Protein AF-A0A9Q0TFS3-F1 (afdb_monomer_lite)

pLDDT: mean 97.04, std 3.32, range [70.88, 98.38]

InterPro domains:
  IPR015813 Pyruvate/Phosphoenolpyruvate kinase-like domain superfamily [SSF51621] (2-68)
  IPR040442 Pyruvate kinase-like domain superfamily [G3DSA:3.20.20.60] (1-73)

Sequence (73 aa):
MRIKAAVDAREETGSDIVIVA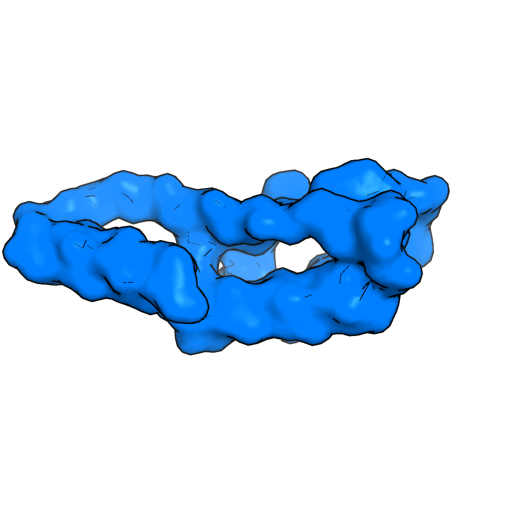RTDSRQAVSLDESLWRSRAFADAGADVVFIDALASREEMKSFCEVSPLVPKM

Organism: NCBI:txid2511006

Foldseek 3Di:
DVLLVVVVVCVVVVHPDAAEAEDACVVVPHLVVLLVVQLVNVVSPHQEYEYPDDPDPVSVVSSCPSDVPHHYD

Secondary structure (DSSP, 8-state):
-HHHHHHHHHHHHT-----EEEE-HHHHT-HHHHHHHHHHHHHTT-SEEEETT--SHHHHHHHHHHSTTS-B-

Radius of gyration: 12.49 Å; chains: 1; bounding box: 29×18×36 Å

Structure (mmCIF, N/CA/C/O backbone):
data_AF-A0A9Q0TFS3-F1
#
_entry.id   AF-A0A9Q0TFS3-F1
#
loop_
_atom_site.group_PDB
_atom_site.id
_atom_site.type_symbol
_atom_site.label_atom_id
_atom_site.label_alt_id
_atom_site.label_comp_id
_atom_site.label_asym_id
_atom_site.label_entity_id
_atom_site.label_seq_id
_atom_site.pdbx_PDB_ins_code
_atom_site.Cartn_x
_atom_site.Cartn_y
_atom_site.Cartn_z
_atom_site.occupancy
_atom_site.B_iso_or_equiv
_atom_site.auth_seq_id
_atom_site.auth_comp_id
_atom_site.auth_asym_id
_atom_site.auth_atom_id
_atom_site.pdbx_PDB_model_num
ATOM 1 N N . MET A 1 1 ? 2.165 -10.182 8.383 1.00 70.88 1 MET A N 1
ATOM 2 C CA . MET A 1 1 ? 1.707 -10.172 9.793 1.00 70.88 1 MET A CA 1
ATOM 3 C C . MET A 1 1 ? 1.678 -8.780 10.435 1.00 70.88 1 MET A C 1
ATOM 5 O O . MET A 1 1 ? 0.758 -8.544 11.196 1.00 70.88 1 MET A O 1
ATOM 9 N N . ARG A 1 2 ? 2.590 -7.836 10.127 1.00 95.56 2 ARG A N 1
ATOM 10 C CA . ARG A 1 2 ? 2.574 -6.491 10.754 1.00 95.56 2 ARG A CA 1
ATOM 11 C C . ARG A 1 2 ? 1.341 -5.638 10.414 1.00 95.56 2 ARG A C 1
ATOM 13 O O . ARG A 1 2 ? 0.747 -5.076 11.319 1.00 95.56 2 ARG A O 1
ATOM 20 N N . ILE A 1 3 ? 0.948 -5.581 9.137 1.00 97.38 3 ILE A N 1
ATOM 21 C CA . ILE A 1 3 ? -0.200 -4.767 8.690 1.00 97.38 3 ILE A CA 1
ATOM 22 C C . ILE A 1 3 ? -1.500 -5.241 9.340 1.00 97.38 3 ILE A C 1
ATOM 24 O O . ILE A 1 3 ? -2.165 -4.455 9.997 1.00 97.38 3 ILE A O 1
ATOM 28 N N . LYS A 1 4 ? -1.796 -6.544 9.251 1.00 97.56 4 LYS A N 1
ATOM 29 C CA . LYS A 1 4 ? -2.991 -7.129 9.871 1.00 97.56 4 LYS A CA 1
ATOM 30 C C . LYS A 1 4 ? -3.060 -6.862 11.379 1.00 97.56 4 LYS A C 1
ATOM 32 O O . LYS A 1 4 ? -4.105 -6.470 11.861 1.00 97.56 4 LYS A O 1
ATOM 37 N N . ALA A 1 5 ? -1.942 -6.985 12.099 1.00 98.19 5 ALA A N 1
ATOM 38 C CA . ALA A 1 5 ? -1.908 -6.679 13.530 1.00 98.19 5 ALA A CA 1
ATOM 39 C C . ALA A 1 5 ? -2.219 -5.199 13.837 1.00 98.19 5 ALA A C 1
ATOM 41 O O . ALA A 1 5 ? -2.882 -4.909 14.826 1.00 98.19 5 ALA A O 1
ATOM 42 N N . ALA A 1 6 ? -1.758 -4.263 12.999 1.00 98.12 6 ALA A N 1
ATOM 43 C CA . ALA A 1 6 ? -2.084 -2.845 13.155 1.00 98.12 6 ALA A CA 1
ATOM 44 C C . ALA A 1 6 ? -3.562 -2.553 12.845 1.00 98.12 6 ALA A C 1
ATOM 46 O O . ALA A 1 6 ? -4.185 -1.768 13.556 1.00 98.12 6 ALA A O 1
ATOM 47 N N . VAL A 1 7 ? -4.117 -3.199 11.815 1.00 98.00 7 VAL A N 1
ATOM 48 C CA . VAL A 1 7 ? -5.544 -3.105 11.465 1.00 98.00 7 VAL A CA 1
ATOM 49 C C . VAL A 1 7 ? -6.406 -3.635 12.607 1.00 98.00 7 VAL A C 1
ATOM 51 O O . VAL A 1 7 ? -7.321 -2.941 13.035 1.00 98.00 7 VAL A O 1
ATOM 54 N N . ASP A 1 8 ? -6.052 -4.792 13.164 1.00 98.00 8 ASP A N 1
ATOM 55 C CA . ASP A 1 8 ? -6.789 -5.410 14.271 1.00 98.00 8 ASP A CA 1
ATOM 56 C C . ASP A 1 8 ? -6.776 -4.512 15.512 1.00 98.00 8 ASP A C 1
ATOM 58 O O . ASP A 1 8 ? -7.824 -4.216 16.076 1.00 98.00 8 ASP A O 1
ATOM 62 N N . ALA A 1 9 ? -5.612 -3.966 15.877 1.00 98.25 9 ALA A N 1
ATOM 63 C CA . ALA A 1 9 ? -5.510 -3.028 16.994 1.00 98.25 9 ALA A CA 1
ATOM 64 C C . ALA A 1 9 ? -6.331 -1.741 16.770 1.00 98.25 9 ALA A C 1
ATOM 66 O O . ALA A 1 9 ? -6.920 -1.200 17.710 1.00 98.25 9 ALA A O 1
ATOM 67 N N . ARG A 1 10 ? -6.387 -1.233 15.530 1.00 97.75 10 ARG A N 1
ATOM 68 C CA . ARG A 1 10 ? -7.231 -0.083 15.173 1.00 97.75 10 ARG A CA 1
ATOM 69 C C . ARG A 1 10 ? -8.715 -0.415 15.347 1.00 97.75 10 ARG A C 1
ATOM 71 O O . ARG A 1 10 ? -9.437 0.378 15.945 1.00 97.75 10 ARG A O 1
ATOM 78 N N . GLU A 1 11 ? -9.154 -1.571 14.853 1.00 97.19 11 GLU A N 1
ATOM 79 C CA . GLU A 1 11 ? -10.545 -2.031 14.952 1.00 97.19 11 GLU A CA 1
ATOM 80 C C . GLU A 1 11 ? -10.968 -2.262 16.408 1.00 97.19 11 GLU A C 1
ATOM 82 O O . GLU A 1 11 ? -12.032 -1.802 16.818 1.00 97.19 11 GLU A O 1
ATOM 87 N N . GLU A 1 12 ? -10.113 -2.891 17.217 1.00 98.00 12 GLU A N 1
ATOM 88 C CA . GLU A 1 12 ? -10.367 -3.146 18.641 1.00 98.00 12 GLU A CA 1
ATOM 89 C C . GLU A 1 12 ? -10.495 -1.859 19.467 1.00 98.00 12 GLU A C 1
ATOM 91 O O . GLU A 1 12 ? -11.268 -1.800 20.423 1.00 98.00 12 GLU A O 1
ATOM 96 N N . THR A 1 13 ? -9.739 -0.820 19.109 1.00 97.56 13 THR A N 1
ATOM 97 C CA . THR A 1 13 ? -9.748 0.466 19.825 1.00 97.56 13 THR A CA 1
ATOM 98 C C . THR A 1 13 ? -10.777 1.458 19.284 1.00 97.56 13 THR A C 1
ATOM 100 O O . THR A 1 13 ? -11.019 2.478 19.929 1.00 97.56 13 THR A O 1
ATOM 103 N N . GLY A 1 14 ? -11.382 1.183 18.123 1.00 96.69 14 GLY A N 1
ATOM 104 C CA . GLY A 1 14 ? -12.266 2.122 17.428 1.00 96.69 14 GLY A CA 1
ATOM 105 C C . GLY A 1 14 ? -11.548 3.397 16.976 1.00 96.69 14 GLY A C 1
ATOM 106 O O . GLY A 1 14 ? -12.142 4.471 16.975 1.00 96.69 14 GLY A O 1
ATOM 107 N N . SER A 1 15 ? -10.251 3.302 16.676 1.00 96.94 15 SER A N 1
ATOM 108 C CA . SER A 1 15 ? -9.427 4.448 16.293 1.00 96.94 15 SER A CA 1
ATOM 109 C C . SER A 1 15 ? -9.537 4.765 14.799 1.00 96.94 15 SER A C 1
ATOM 111 O O . SER A 1 15 ? -9.576 3.860 13.973 1.00 96.94 15 SER A O 1
ATOM 113 N N . ASP A 1 16 ? -9.458 6.047 14.441 1.00 96.62 16 ASP A N 1
ATOM 114 C CA . ASP A 1 16 ? -9.457 6.513 13.045 1.00 96.62 16 ASP A CA 1
ATOM 115 C C . ASP A 1 16 ? -8.039 6.696 12.468 1.00 96.62 16 ASP A C 1
ATOM 117 O O . ASP A 1 16 ? -7.828 7.466 11.527 1.00 96.62 16 ASP A O 1
ATOM 121 N N . ILE A 1 17 ? -7.020 6.040 13.043 1.00 97.75 17 ILE A N 1
ATOM 122 C CA . ILE A 1 17 ? -5.662 6.129 12.490 1.00 97.75 17 ILE A CA 1
ATOM 123 C C . ILE A 1 17 ? -5.597 5.562 11.067 1.00 97.75 17 ILE A C 1
ATOM 125 O O . ILE A 1 17 ? -6.155 4.508 10.758 1.00 97.75 17 ILE A O 1
ATOM 129 N N . VAL A 1 18 ? -4.831 6.247 10.219 1.00 97.94 18 VAL A N 1
ATOM 130 C CA . VAL A 1 18 ? -4.531 5.808 8.853 1.00 97.94 18 VAL A CA 1
ATOM 131 C C . VAL A 1 18 ? -3.289 4.921 8.867 1.00 97.94 18 VAL A C 1
ATOM 133 O O . VAL A 1 18 ? -2.220 5.327 9.331 1.00 97.94 18 VAL A O 1
ATOM 136 N N . ILE A 1 19 ? -3.411 3.715 8.325 1.00 98.19 19 ILE A N 1
ATOM 137 C CA . ILE A 1 19 ? -2.346 2.718 8.246 1.00 98.19 19 ILE A CA 1
ATOM 138 C C . ILE A 1 19 ? -1.694 2.795 6.864 1.00 98.19 19 ILE A C 1
ATOM 140 O O . ILE A 1 19 ? -2.245 2.338 5.861 1.00 98.19 19 ILE A O 1
ATOM 144 N N . VAL A 1 20 ? -0.478 3.346 6.829 1.00 98.31 20 VAL A N 1
ATOM 145 C CA . VAL A 1 20 ? 0.360 3.414 5.624 1.00 98.31 20 VAL A CA 1
ATOM 146 C C . VAL A 1 20 ? 1.323 2.227 5.596 1.00 98.31 20 VAL A C 1
ATOM 148 O O . VAL A 1 20 ? 2.224 2.114 6.429 1.00 98.31 20 VAL A O 1
ATOM 151 N N . ALA A 1 21 ? 1.156 1.336 4.623 1.00 98.06 21 ALA A N 1
ATOM 152 C CA . ALA A 1 21 ? 1.980 0.148 4.467 1.00 98.06 21 A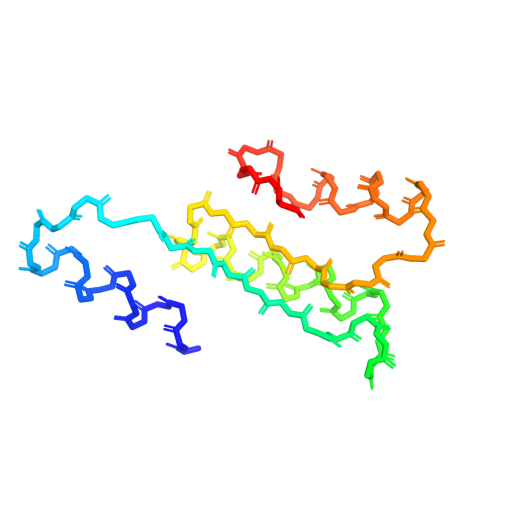LA A CA 1
ATOM 153 C C . ALA A 1 21 ? 3.126 0.374 3.472 1.00 98.06 21 ALA A C 1
ATOM 155 O O . ALA A 1 21 ? 2.916 0.453 2.261 1.00 98.06 21 ALA A O 1
ATOM 156 N N . ARG A 1 22 ? 4.353 0.433 3.996 1.00 98.25 22 ARG A N 1
ATOM 157 C CA . ARG A 1 22 ? 5.587 0.666 3.232 1.00 98.25 22 ARG A CA 1
ATOM 158 C C . ARG A 1 22 ? 6.333 -0.630 2.912 1.00 98.25 22 ARG A C 1
ATOM 160 O O . ARG A 1 22 ? 6.453 -1.511 3.765 1.00 98.25 22 ARG A O 1
ATOM 167 N N . THR A 1 23 ? 6.922 -0.711 1.718 1.00 97.81 23 THR A N 1
ATOM 168 C CA . THR A 1 23 ? 7.990 -1.671 1.409 1.00 97.81 23 THR A CA 1
ATOM 169 C C . THR A 1 23 ? 9.195 -1.015 0.739 1.00 97.81 23 THR A C 1
ATOM 171 O O . THR A 1 23 ? 9.059 -0.284 -0.231 1.00 97.81 23 THR A O 1
ATOM 174 N N . ASP A 1 24 ? 10.385 -1.395 1.204 1.00 97.75 24 ASP A N 1
ATOM 175 C CA . ASP A 1 24 ? 11.685 -1.029 0.612 1.00 97.75 24 ASP A CA 1
ATOM 176 C C . ASP A 1 24 ? 12.235 -2.124 -0.326 1.00 97.75 24 ASP A C 1
ATOM 178 O O . ASP A 1 24 ? 13.425 -2.195 -0.632 1.00 97.75 24 ASP A O 1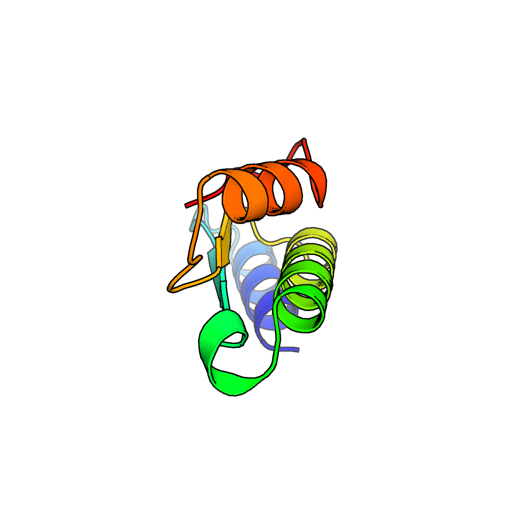
ATOM 182 N N . SER A 1 25 ? 11.372 -3.049 -0.762 1.00 97.94 25 SER A N 1
ATOM 183 C CA . SER A 1 25 ? 11.787 -4.207 -1.566 1.00 97.94 25 SER A CA 1
ATOM 184 C C . SER A 1 25 ? 12.231 -3.834 -2.976 1.00 97.94 25 SER A C 1
ATOM 186 O O . SER A 1 25 ? 12.880 -4.657 -3.617 1.00 97.94 25 SER A O 1
ATOM 188 N N . ARG A 1 26 ? 11.948 -2.612 -3.448 1.00 97.56 26 ARG A N 1
ATOM 189 C CA . ARG A 1 26 ? 12.263 -2.223 -4.824 1.00 97.56 26 ARG A CA 1
ATOM 190 C C . ARG A 1 26 ? 13.761 -2.248 -5.081 1.00 97.56 26 ARG A C 1
ATOM 192 O O . ARG A 1 26 ? 14.183 -2.790 -6.101 1.00 97.56 26 ARG A O 1
ATOM 199 N N . GLN A 1 27 ? 14.538 -1.685 -4.156 1.00 95.94 27 GLN A N 1
ATOM 200 C CA . GLN A 1 27 ? 16.001 -1.692 -4.204 1.00 95.94 27 GLN A CA 1
ATOM 201 C C . GLN A 1 27 ? 16.596 -2.977 -3.620 1.00 95.94 27 GLN A C 1
ATOM 203 O O . GLN A 1 27 ? 17.634 -3.432 -4.087 1.00 95.94 27 GLN A O 1
ATOM 208 N N . ALA A 1 28 ? 15.950 -3.562 -2.607 1.00 96.62 28 ALA A N 1
ATOM 209 C CA . ALA A 1 28 ? 16.490 -4.720 -1.895 1.00 96.62 28 ALA A CA 1
ATOM 210 C C . ALA A 1 28 ? 16.257 -6.065 -2.607 1.00 96.62 28 ALA A C 1
ATOM 212 O O . ALA A 1 28 ? 16.994 -7.015 -2.354 1.00 96.62 28 ALA A O 1
ATOM 213 N N . VAL A 1 29 ? 15.217 -6.175 -3.442 1.00 97.81 29 VAL A N 1
ATOM 214 C CA . VAL A 1 29 ? 14.790 -7.436 -4.067 1.00 97.81 29 VAL A CA 1
ATOM 215 C C . VAL A 1 29 ? 14.467 -7.245 -5.551 1.00 97.81 29 VAL A C 1
ATOM 217 O O . VAL A 1 29 ? 15.284 -7.585 -6.401 1.00 97.81 29 VAL A O 1
ATOM 220 N N . SER A 1 30 ? 13.282 -6.730 -5.887 1.00 98.19 30 SER A N 1
ATOM 221 C CA . SER A 1 30 ? 12.824 -6.523 -7.267 1.00 98.19 30 SER A CA 1
ATOM 222 C C . SER A 1 30 ? 11.539 -5.689 -7.299 1.00 98.19 30 SER A C 1
ATOM 224 O O . SER A 1 30 ? 10.887 -5.499 -6.272 1.00 98.19 30 SER A O 1
ATOM 226 N N . LEU A 1 31 ? 11.156 -5.209 -8.489 1.00 98.19 31 LEU A N 1
ATOM 227 C CA . LEU A 1 31 ? 9.858 -4.561 -8.700 1.00 98.19 31 LEU A CA 1
ATOM 228 C C . LEU A 1 31 ? 8.705 -5.540 -8.447 1.00 98.19 31 LEU A C 1
ATOM 230 O O . LEU A 1 31 ? 7.771 -5.193 -7.734 1.00 98.19 31 LEU A O 1
ATOM 234 N N . ASP A 1 32 ? 8.792 -6.762 -8.975 1.00 98.31 32 ASP A N 1
ATOM 235 C CA . ASP A 1 32 ? 7.730 -7.767 -8.840 1.00 98.31 32 ASP A CA 1
ATOM 236 C C . ASP A 1 32 ? 7.439 -8.101 -7.373 1.00 98.31 32 ASP A C 1
ATOM 238 O O . ASP A 1 32 ? 6.279 -8.159 -6.966 1.00 98.31 32 ASP A O 1
ATOM 242 N N . GLU A 1 33 ? 8.484 -8.233 -6.549 1.00 98.38 33 GLU A N 1
ATOM 243 C CA . GLU A 1 33 ? 8.339 -8.428 -5.105 1.00 98.38 33 GLU A CA 1
ATOM 244 C C . GLU A 1 33 ? 7.650 -7.223 -4.449 1.00 98.38 33 GLU A C 1
ATOM 246 O O . GLU A 1 33 ? 6.788 -7.391 -3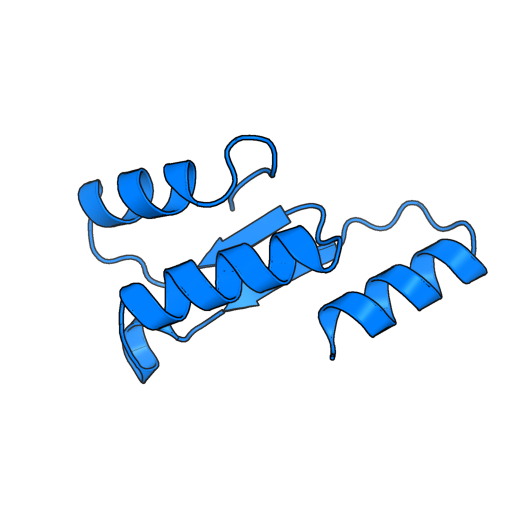.585 1.00 98.38 33 GLU A O 1
ATOM 251 N N . SER A 1 34 ? 7.989 -5.996 -4.859 1.00 98.31 34 SER A N 1
ATOM 252 C CA . SER A 1 34 ? 7.338 -4.787 -4.343 1.00 98.31 34 SER A CA 1
ATOM 253 C C . SER A 1 34 ? 5.862 -4.711 -4.699 1.00 98.31 34 SER A C 1
ATOM 255 O O . SER A 1 34 ? 5.049 -4.384 -3.833 1.00 98.31 34 SER A O 1
ATOM 257 N N . LEU A 1 35 ? 5.507 -5.041 -5.941 1.00 98.19 35 LEU A N 1
ATOM 258 C CA . LEU A 1 35 ? 4.120 -5.069 -6.400 1.00 98.19 35 LEU A CA 1
ATOM 259 C C . LEU A 1 35 ? 3.330 -6.154 -5.658 1.00 98.19 35 LEU A C 1
ATOM 261 O O . LEU A 1 35 ? 2.240 -5.883 -5.152 1.00 98.19 35 LEU A O 1
ATOM 265 N N . TRP A 1 36 ? 3.906 -7.350 -5.502 1.00 98.19 36 TRP A N 1
ATOM 266 C CA . TRP A 1 36 ? 3.294 -8.434 -4.734 1.00 98.19 36 TRP A CA 1
ATOM 267 C C . TRP A 1 36 ? 3.070 -8.044 -3.267 1.00 98.19 36 TRP A C 1
ATOM 269 O O . TRP A 1 36 ? 1.968 -8.212 -2.741 1.00 98.19 36 TRP A O 1
ATOM 279 N N . ARG A 1 37 ? 4.073 -7.450 -2.606 1.00 98.00 37 ARG A N 1
ATOM 280 C CA . ARG A 1 37 ? 3.941 -6.959 -1.224 1.00 98.00 37 ARG A CA 1
ATOM 281 C C . ARG A 1 37 ? 2.886 -5.875 -1.102 1.00 98.00 37 ARG A C 1
ATOM 283 O O . ARG A 1 37 ? 2.072 -5.936 -0.189 1.00 98.00 37 ARG A O 1
ATOM 290 N N . SER A 1 38 ? 2.879 -4.907 -2.016 1.00 97.81 38 SER A N 1
ATOM 291 C CA . SER A 1 38 ? 1.869 -3.852 -2.039 1.00 97.81 38 SER A CA 1
ATOM 292 C C . SER A 1 38 ? 0.456 -4.430 -2.142 1.00 97.81 38 SER A C 1
ATOM 294 O O . SER A 1 38 ? -0.417 -4.016 -1.377 1.00 97.81 38 SER A O 1
ATOM 296 N N . ARG A 1 39 ? 0.246 -5.427 -3.014 1.00 97.62 39 ARG A N 1
ATOM 297 C CA . ARG A 1 39 ? -1.032 -6.140 -3.113 1.00 97.62 39 ARG A CA 1
ATOM 298 C C . ARG A 1 39 ? -1.404 -6.788 -1.785 1.00 97.62 39 ARG A C 1
ATOM 300 O O . ARG A 1 39 ? -2.490 -6.545 -1.271 1.00 97.62 39 ARG A O 1
ATOM 307 N N . ALA A 1 40 ? -0.475 -7.541 -1.203 1.00 97.94 40 ALA A N 1
ATOM 308 C CA . ALA A 1 40 ? -0.686 -8.225 0.065 1.00 97.94 40 ALA A CA 1
ATOM 309 C C . ALA A 1 40 ? -0.963 -7.254 1.228 1.00 97.94 40 ALA A C 1
ATOM 311 O O . ALA A 1 40 ? -1.693 -7.594 2.155 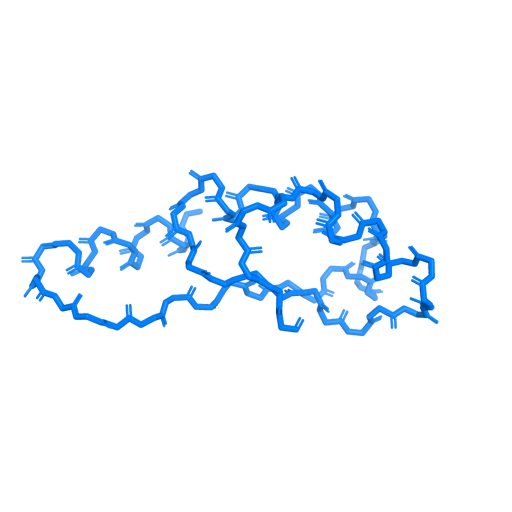1.00 97.94 40 ALA A O 1
ATOM 312 N N . PHE A 1 41 ? -0.393 -6.047 1.205 1.00 97.94 41 PHE A N 1
ATOM 313 C CA . PHE A 1 41 ? -0.660 -5.019 2.210 1.00 97.94 41 PHE A CA 1
ATOM 314 C C . PHE A 1 41 ? -2.058 -4.421 2.065 1.00 97.94 41 PHE A C 1
ATOM 316 O O . PHE A 1 41 ? -2.744 -4.263 3.072 1.00 97.94 41 PHE A O 1
ATOM 323 N N . ALA A 1 42 ? -2.483 -4.136 0.832 1.00 97.56 42 ALA A N 1
ATOM 324 C CA . ALA A 1 42 ? -3.846 -3.704 0.541 1.00 97.56 42 ALA A CA 1
ATOM 325 C C . ALA A 1 42 ? -4.868 -4.772 0.964 1.00 97.56 42 ALA A C 1
ATOM 327 O O . ALA A 1 42 ? -5.811 -4.462 1.685 1.00 97.56 42 ALA A O 1
ATOM 328 N N . ASP A 1 43 ? -4.637 -6.038 0.602 1.00 97.19 43 ASP A N 1
ATOM 329 C CA . ASP A 1 43 ? -5.514 -7.156 0.980 1.00 97.19 43 ASP A CA 1
ATOM 330 C C . ASP A 1 43 ? -5.541 -7.386 2.507 1.00 97.19 43 ASP A C 1
ATOM 332 O O . ASP A 1 43 ? -6.521 -7.894 3.047 1.00 97.19 43 ASP A O 1
ATOM 336 N N . ALA A 1 44 ? -4.486 -6.982 3.224 1.00 97.69 44 ALA A N 1
ATOM 337 C CA . ALA A 1 44 ? -4.423 -7.027 4.685 1.00 97.69 44 ALA A CA 1
ATOM 338 C C . ALA A 1 44 ? -5.111 -5.840 5.385 1.00 97.69 44 ALA A C 1
ATOM 340 O O . ALA A 1 44 ? -5.096 -5.806 6.615 1.00 97.69 44 ALA A O 1
ATOM 341 N N . GLY A 1 45 ? -5.688 -4.892 4.637 1.00 97.00 45 GLY A N 1
ATOM 342 C CA . GLY A 1 45 ? -6.460 -3.769 5.178 1.00 97.00 45 GLY A CA 1
ATOM 343 C C . GLY A 1 45 ? -5.683 -2.464 5.360 1.00 97.00 45 GLY A C 1
ATOM 344 O O . GLY A 1 45 ? -6.126 -1.606 6.117 1.00 97.00 45 GLY A O 1
ATOM 345 N N . ALA A 1 46 ? -4.526 -2.297 4.708 1.00 98.06 46 ALA A N 1
ATOM 346 C CA . ALA A 1 46 ? -3.847 -1.001 4.694 1.00 98.06 46 ALA A CA 1
ATOM 347 C C . ALA A 1 46 ? -4.687 0.058 3.963 1.00 98.06 46 ALA A C 1
ATOM 349 O O . ALA A 1 46 ? -5.176 -0.189 2.860 1.00 98.06 46 ALA A O 1
ATOM 350 N N . ASP A 1 47 ? -4.782 1.255 4.541 1.00 98.19 47 ASP A N 1
ATOM 351 C CA . ASP A 1 47 ? -5.515 2.372 3.935 1.00 98.19 47 ASP A CA 1
ATOM 352 C C . ASP A 1 47 ? -4.705 3.042 2.820 1.00 98.19 47 ASP A C 1
ATOM 354 O O . ASP A 1 47 ? -5.266 3.609 1.887 1.00 98.19 47 ASP A O 1
ATOM 358 N N . VAL A 1 48 ? -3.374 2.987 2.912 1.00 98.31 48 VAL A N 1
ATOM 359 C CA . VAL A 1 48 ? -2.446 3.520 1.908 1.00 98.31 48 VAL A CA 1
ATOM 360 C C . VAL A 1 48 ? -1.306 2.530 1.718 1.00 98.31 48 VAL A C 1
ATOM 362 O O . VAL A 1 48 ? -0.789 1.970 2.686 1.00 98.31 48 VAL A O 1
ATOM 365 N N . VAL A 1 49 ? -0.870 2.340 0.478 1.00 98.19 49 VAL A N 1
ATOM 366 C CA . VAL A 1 49 ? 0.324 1.549 0.155 1.00 98.19 49 VAL A CA 1
ATOM 367 C C . VAL A 1 49 ? 1.440 2.447 -0.362 1.00 98.19 49 VAL A C 1
ATOM 369 O O . VAL A 1 49 ? 1.184 3.449 -1.025 1.00 98.19 49 VAL A O 1
ATOM 372 N N . PHE A 1 50 ? 2.684 2.076 -0.069 1.00 98.31 50 PHE A N 1
ATOM 373 C CA . PHE A 1 50 ? 3.871 2.826 -0.465 1.00 98.31 50 PHE A CA 1
ATOM 374 C C . PHE A 1 50 ? 5.007 1.877 -0.869 1.00 98.31 50 PHE A C 1
ATOM 376 O O . PHE A 1 50 ? 5.441 1.039 -0.071 1.00 98.31 50 PHE A O 1
ATOM 383 N N . ILE A 1 51 ? 5.500 2.015 -2.101 1.00 98.25 51 ILE A N 1
ATOM 384 C CA . ILE A 1 51 ? 6.744 1.378 -2.547 1.00 98.25 51 ILE A CA 1
ATOM 385 C C . ILE A 1 51 ? 7.830 2.447 -2.561 1.00 98.25 51 ILE A C 1
ATOM 387 O O . ILE A 1 51 ? 7.758 3.398 -3.339 1.00 98.25 51 ILE A O 1
ATOM 391 N N . ASP A 1 52 ? 8.844 2.276 -1.717 1.00 98.12 52 ASP A N 1
ATOM 392 C CA . ASP A 1 52 ? 9.959 3.214 -1.678 1.00 98.12 52 ASP A CA 1
ATOM 393 C C . ASP A 1 52 ? 10.851 3.064 -2.918 1.00 98.12 52 ASP A C 1
ATOM 395 O O . ASP A 1 52 ? 11.068 1.958 -3.420 1.00 98.12 52 ASP A O 1
ATOM 399 N N . ALA A 1 53 ? 11.393 4.189 -3.388 1.00 96.44 53 ALA A N 1
ATOM 400 C CA . ALA A 1 53 ? 12.400 4.257 -4.448 1.00 96.44 53 ALA A CA 1
ATOM 401 C C . ALA A 1 53 ? 12.036 3.572 -5.790 1.00 96.44 53 ALA A C 1
ATOM 403 O O . ALA A 1 53 ? 12.885 2.920 -6.406 1.00 96.44 53 ALA A O 1
ATOM 404 N N . LEU A 1 54 ? 10.800 3.751 -6.278 1.00 97.81 54 LEU A N 1
ATOM 405 C CA . LEU A 1 54 ? 10.443 3.432 -7.671 1.00 97.81 54 LEU A CA 1
ATOM 406 C C . LEU A 1 54 ? 11.352 4.193 -8.651 1.00 97.81 54 LEU A C 1
ATOM 408 O O . LEU A 1 54 ? 11.603 5.388 -8.489 1.00 97.81 54 LEU A O 1
ATOM 412 N N . ALA A 1 55 ? 11.841 3.501 -9.677 1.00 96.88 55 ALA A N 1
ATOM 413 C CA . ALA A 1 55 ? 12.898 4.004 -10.553 1.00 96.88 55 ALA A CA 1
ATOM 414 C C . ALA A 1 55 ? 12.378 4.747 -11.795 1.00 96.88 55 ALA A C 1
ATOM 416 O O . ALA A 1 55 ? 13.149 5.436 -12.465 1.00 96.88 55 ALA A O 1
ATOM 417 N N . SER A 1 56 ? 11.091 4.617 -12.132 1.00 97.94 56 SER A N 1
ATOM 41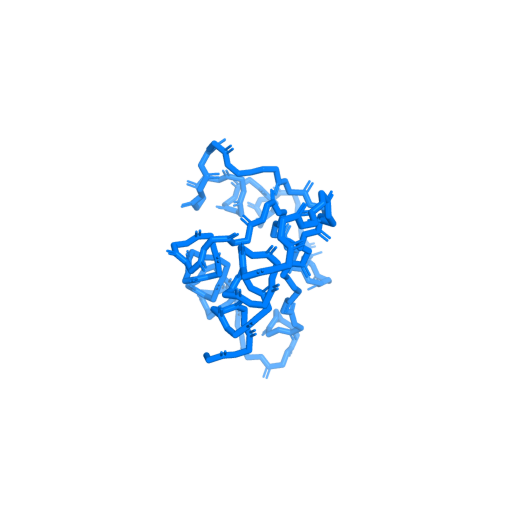8 C CA . SER A 1 56 ? 10.521 5.277 -13.310 1.00 97.94 56 SER A CA 1
ATOM 419 C C . SER A 1 56 ? 9.013 5.521 -13.217 1.00 97.94 56 SER A C 1
ATOM 421 O O . SER A 1 56 ? 8.314 5.025 -12.329 1.00 97.94 56 SER A O 1
ATOM 423 N N . ARG A 1 57 ? 8.493 6.292 -14.181 1.00 98.00 57 ARG A N 1
ATOM 424 C CA . ARG A 1 57 ? 7.049 6.528 -14.335 1.00 98.00 57 ARG A CA 1
ATOM 425 C C . ARG A 1 57 ? 6.303 5.251 -14.710 1.00 98.00 57 ARG A C 1
ATOM 427 O O . ARG A 1 57 ? 5.143 5.109 -14.346 1.00 98.00 57 ARG A O 1
ATOM 434 N N . GLU A 1 58 ? 6.940 4.349 -15.444 1.00 98.19 58 GLU A N 1
ATOM 435 C CA . GLU A 1 58 ? 6.387 3.048 -15.821 1.00 98.19 58 GLU A CA 1
ATOM 436 C C . GLU A 1 58 ? 6.193 2.177 -14.582 1.00 98.19 58 GLU A C 1
ATOM 438 O O . GLU A 1 58 ? 5.118 1.616 -14.410 1.00 98.19 58 GLU A O 1
ATOM 443 N N . GLU A 1 59 ? 7.165 2.152 -13.666 1.00 98.06 59 GLU A N 1
ATOM 444 C CA . GLU A 1 59 ? 7.008 1.425 -12.402 1.00 98.06 59 GLU A CA 1
ATOM 445 C C . GLU A 1 59 ? 5.885 2.013 -11.538 1.00 98.06 59 GLU A C 1
ATOM 447 O O . GLU A 1 59 ? 5.100 1.265 -10.958 1.00 98.06 59 GLU A O 1
ATOM 452 N N . MET A 1 60 ? 5.754 3.346 -11.504 1.00 97.50 60 MET A N 1
ATOM 453 C CA . MET A 1 60 ? 4.630 4.014 -10.836 1.00 97.50 60 MET A CA 1
ATOM 454 C C . MET A 1 60 ? 3.280 3.642 -11.466 1.00 97.50 60 MET A C 1
ATOM 456 O O . MET A 1 60 ? 2.312 3.415 -10.745 1.00 97.50 60 MET A O 1
ATOM 460 N N . LYS A 1 61 ? 3.195 3.535 -12.799 1.00 97.69 61 LYS A N 1
ATOM 461 C CA . LYS A 1 61 ? 1.972 3.063 -13.472 1.00 97.69 61 LYS A CA 1
ATOM 462 C C . LYS A 1 61 ? 1.634 1.635 -13.048 1.00 97.69 61 LYS A C 1
ATOM 464 O O . LYS A 1 61 ? 0.511 1.405 -12.609 1.00 97.69 61 LYS A O 1
ATOM 469 N N . SER A 1 62 ? 2.608 0.724 -13.082 1.00 97.69 62 SER A N 1
ATOM 470 C CA . SER A 1 62 ? 2.416 -0.655 -12.622 1.00 97.69 62 SER A CA 1
ATOM 471 C C . SER A 1 62 ? 1.966 -0.705 -11.160 1.00 97.69 62 SER A C 1
ATOM 473 O O . SER A 1 62 ? 1.043 -1.437 -10.821 1.00 97.69 62 SER A O 1
ATOM 475 N N . PHE A 1 63 ? 2.559 0.114 -10.287 1.00 98.06 63 PHE A N 1
ATOM 476 C CA . PHE A 1 63 ? 2.161 0.220 -8.882 1.00 98.06 63 PHE A CA 1
ATOM 477 C C . PHE A 1 63 ? 0.713 0.708 -8.712 1.00 98.06 63 PHE A C 1
ATOM 479 O O . PHE A 1 63 ? -0.049 0.142 -7.923 1.00 98.06 63 PHE A O 1
ATOM 486 N N . CYS A 1 64 ? 0.290 1.709 -9.486 1.00 97.12 64 CYS A N 1
ATOM 487 C CA . CYS A 1 64 ? -1.085 2.206 -9.468 1.00 97.12 64 CYS A CA 1
ATOM 488 C C . CYS A 1 64 ? -2.124 1.127 -9.820 1.00 97.12 64 CYS A C 1
ATOM 490 O O . CYS A 1 64 ? -3.226 1.148 -9.260 1.00 97.12 64 CYS A O 1
ATOM 492 N N . GLU A 1 65 ? -1.770 0.182 -10.693 1.00 96.69 65 GLU A N 1
ATOM 493 C CA . GLU A 1 65 ? -2.646 -0.898 -11.167 1.00 96.69 65 GLU A CA 1
ATOM 494 C C . GLU A 1 65 ? -2.830 -2.039 -10.152 1.00 96.69 65 GLU A C 1
ATOM 496 O O . GLU A 1 65 ? -3.853 -2.722 -10.185 1.00 96.69 65 GLU A O 1
ATOM 501 N N . VAL A 1 66 ? -1.902 -2.223 -9.203 1.00 94.62 66 VAL A N 1
ATOM 502 C CA . VAL A 1 66 ? -1.919 -3.346 -8.240 1.00 94.62 66 VAL A CA 1
ATOM 503 C C . VAL A 1 66 ? -3.190 -3.387 -7.384 1.00 94.62 66 VAL A C 1
ATOM 505 O O . VAL A 1 66 ? -3.757 -4.455 -7.133 1.00 94.62 66 VAL A O 1
ATOM 508 N N . SER A 1 67 ? -3.637 -2.228 -6.903 1.00 92.19 67 SER A N 1
ATOM 509 C CA . SER A 1 67 ? -4.856 -2.098 -6.099 1.00 92.19 67 SER A CA 1
ATOM 510 C C . SER A 1 67 ? -5.542 -0.770 -6.410 1.00 92.19 67 SER A C 1
ATOM 512 O O . SER A 1 67 ? -5.293 0.216 -5.718 1.00 92.19 67 SER A O 1
ATOM 514 N N . PRO A 1 68 ? -6.365 -0.680 -7.471 1.00 92.62 68 PRO A N 1
ATOM 515 C CA . PRO A 1 68 ? -6.852 0.600 -7.999 1.00 92.62 68 PRO A CA 1
ATOM 516 C C . PRO A 1 68 ? -7.622 1.463 -6.991 1.00 92.62 68 PRO A C 1
ATOM 518 O O . PRO A 1 68 ? -7.591 2.685 -7.093 1.00 92.62 68 PRO A O 1
ATOM 521 N N . LEU A 1 69 ? -8.265 0.835 -6.004 1.00 94.44 69 LEU A N 1
ATOM 522 C CA . LEU A 1 69 ? -9.096 1.508 -5.001 1.00 94.44 69 LEU A CA 1
ATOM 523 C C . LEU A 1 69 ? -8.332 1.934 -3.742 1.00 94.44 69 LEU A C 1
ATOM 525 O O . LEU A 1 69 ? -8.879 2.677 -2.935 1.00 94.44 69 LEU A O 1
ATOM 529 N N . VAL A 1 70 ? -7.084 1.487 -3.570 1.00 97.62 70 VAL A N 1
ATOM 530 C CA . VAL A 1 70 ? -6.254 1.875 -2.424 1.00 97.62 70 VAL A CA 1
ATOM 531 C C . VAL A 1 70 ? -5.342 3.037 -2.834 1.00 97.62 70 VAL A C 1
ATOM 533 O O . VAL A 1 70 ? -4.639 2.925 -3.846 1.00 97.62 70 VAL A O 1
ATOM 536 N N . PRO A 1 71 ? -5.348 4.162 -2.099 1.00 97.81 71 PRO A N 1
ATOM 537 C CA . PRO A 1 71 ? -4.415 5.264 -2.305 1.00 97.81 71 PRO A CA 1
ATOM 538 C C . PRO A 1 71 ? -2.941 4.831 -2.295 1.00 97.81 71 PRO A C 1
ATOM 540 O O . PRO A 1 71 ? -2.538 3.924 -1.563 1.00 97.81 71 PRO A O 1
ATOM 543 N N . LYS A 1 72 ? -2.133 5.511 -3.114 1.00 96.69 72 LYS A N 1
ATOM 544 C CA . LYS A 1 72 ? -0.679 5.335 -3.198 1.00 96.69 72 LYS A CA 1
ATOM 545 C C . LYS A 1 72 ? -0.005 6.575 -2.635 1.00 96.69 72 LYS A C 1
ATOM 547 O O . LYS A 1 72 ? -0.479 7.685 -2.886 1.00 96.69 72 LYS A O 1
ATOM 552 N N . MET A 1 73 ? 1.077 6.362 -1.898 1.00 93.62 73 MET A N 1
ATOM 553 C CA . MET A 1 73 ? 2.021 7.405 -1.494 1.00 93.62 73 MET A CA 1
ATOM 554 C C . MET A 1 73 ? 3.288 7.325 -2.338 1.00 93.62 73 MET A C 1
ATOM 556 O O . MET A 1 73 ? 3.617 6.199 -2.781 1.00 93.62 73 MET A O 1
#